Protein AF-B6WPZ2-F1 (afdb_monomer)

Radius of gyration: 33.88 Å; Cα contacts (8 Å, |Δi|>4): 69; chains: 1; bounding box: 90×38×80 Å

Organism: NCBI:txid411464

Structure (mmCIF, N/CA/C/O backbone):
data_AF-B6WPZ2-F1
#
_entry.id   AF-B6WPZ2-F1
#
loop_
_atom_site.group_PDB
_atom_site.id
_atom_site.type_symbol
_atom_site.label_atom_id
_atom_site.label_alt_id
_atom_site.label_comp_id
_atom_site.label_asym_id
_atom_site.label_entity_id
_atom_site.label_seq_id
_atom_site.pdbx_PDB_ins_code
_atom_site.Cartn_x
_atom_site.Cartn_y
_atom_site.Cartn_z
_atom_site.occupancy
_atom_site.B_iso_or_equiv
_atom_site.auth_seq_id
_atom_site.auth_comp_id
_atom_site.auth_asym_id
_atom_site.auth_atom_id
_atom_site.pdbx_PDB_model_num
ATOM 1 N N . MET A 1 1 ? 13.808 -1.702 26.258 1.00 44.03 1 MET A N 1
ATOM 2 C CA . MET A 1 1 ? 13.198 -1.140 25.038 1.00 44.03 1 MET A CA 1
ATOM 3 C C . MET A 1 1 ? 12.313 -2.226 24.476 1.00 44.03 1 MET A C 1
ATOM 5 O O . MET A 1 1 ? 12.849 -3.200 23.962 1.00 44.03 1 MET A O 1
ATOM 9 N N . ASP A 1 2 ? 11.002 -2.125 24.680 1.00 56.31 2 ASP A N 1
ATOM 10 C CA . ASP A 1 2 ? 10.071 -3.103 24.120 1.00 56.31 2 ASP A CA 1
ATOM 11 C C . ASP A 1 2 ? 9.988 -2.900 22.610 1.00 56.31 2 ASP A C 1
ATOM 13 O O . ASP A 1 2 ? 9.772 -1.790 22.122 1.00 56.31 2 ASP A O 1
ATOM 17 N N . VAL A 1 3 ? 10.229 -3.975 21.868 1.00 61.50 3 VAL A N 1
ATOM 18 C CA . VAL A 1 3 ? 10.127 -3.980 20.412 1.00 61.50 3 VAL A CA 1
ATOM 19 C C . VAL A 1 3 ? 8.653 -4.136 20.060 1.00 61.50 3 VAL A C 1
ATOM 21 O O . VAL A 1 3 ? 8.040 -5.153 20.386 1.00 61.50 3 VAL A O 1
ATOM 24 N N . LEU A 1 4 ? 8.080 -3.131 19.396 1.00 63.78 4 LEU A N 1
ATOM 25 C CA . LEU A 1 4 ? 6.725 -3.213 18.862 1.00 63.78 4 LEU A CA 1
ATOM 26 C C . LEU A 1 4 ? 6.681 -4.323 17.801 1.00 63.78 4 LEU A C 1
ATOM 28 O O . LEU A 1 4 ? 7.396 -4.267 16.801 1.00 63.78 4 LEU A O 1
ATOM 32 N N . LYS A 1 5 ? 5.856 -5.351 18.017 1.00 73.69 5 LYS A N 1
ATOM 33 C CA . LYS A 1 5 ? 5.652 -6.417 17.030 1.00 73.69 5 LYS A CA 1
ATOM 34 C C . LYS A 1 5 ? 4.757 -5.907 15.904 1.00 73.69 5 LYS A C 1
ATOM 36 O O . LYS A 1 5 ? 3.529 -5.858 16.014 1.00 73.69 5 LYS A O 1
ATOM 41 N N . GLU A 1 6 ? 5.391 -5.508 14.813 1.00 80.38 6 GLU A N 1
ATOM 42 C CA . GLU A 1 6 ? 4.713 -5.058 13.603 1.00 80.38 6 GLU A CA 1
ATOM 43 C C . GLU A 1 6 ? 4.483 -6.229 12.635 1.00 80.38 6 GLU A C 1
ATOM 45 O O . GLU A 1 6 ? 5.316 -7.125 12.499 1.00 80.38 6 GLU A O 1
ATOM 50 N N . SER A 1 7 ? 3.316 -6.259 11.994 1.00 85.12 7 SER A N 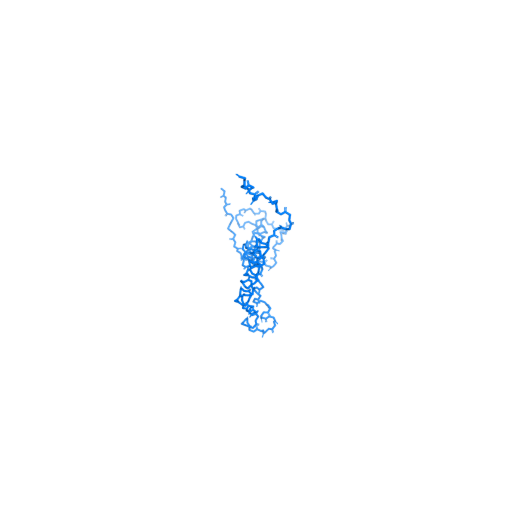1
ATOM 51 C CA . SER A 1 7 ? 2.966 -7.208 10.937 1.00 85.12 7 SER A CA 1
ATOM 52 C C . SER A 1 7 ? 2.391 -6.438 9.746 1.00 85.12 7 SER A C 1
ATOM 54 O O . SER A 1 7 ? 1.567 -5.549 9.958 1.00 85.12 7 SER A O 1
ATOM 56 N N . PRO A 1 8 ? 2.761 -6.763 8.495 1.00 85.12 8 PRO A N 1
ATOM 57 C CA . PRO A 1 8 ? 2.325 -6.021 7.313 1.00 85.12 8 PRO A CA 1
ATOM 58 C C . PRO A 1 8 ? 0.890 -6.409 6.924 1.00 85.12 8 PRO A C 1
ATOM 60 O O . PRO A 1 8 ? 0.663 -7.094 5.930 1.00 85.12 8 PRO A O 1
ATOM 63 N N . ILE A 1 9 ? -0.090 -6.001 7.731 1.00 85.44 9 ILE A N 1
ATOM 64 C CA . ILE A 1 9 ? -1.509 -6.321 7.539 1.00 85.44 9 ILE A CA 1
ATOM 65 C C . ILE A 1 9 ? -2.297 -5.029 7.331 1.00 85.44 9 ILE A C 1
ATOM 67 O O . ILE A 1 9 ? -2.206 -4.085 8.118 1.00 85.44 9 ILE A O 1
ATOM 71 N N . TRP A 1 10 ? -3.134 -5.003 6.294 1.00 88.44 10 TRP A N 1
ATOM 72 C CA . TR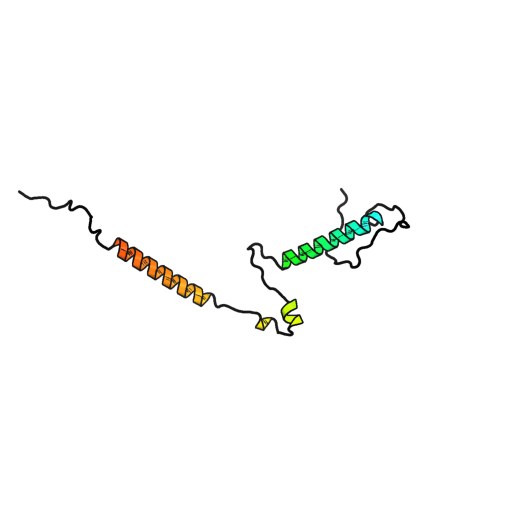P A 1 10 ? -4.059 -3.901 6.058 1.00 88.44 10 TRP A CA 1
ATOM 73 C C . TRP A 1 10 ? -5.355 -4.076 6.862 1.00 88.44 10 TRP A C 1
ATOM 75 O O . TRP A 1 10 ? -6.287 -4.756 6.439 1.00 88.44 10 TRP A O 1
ATOM 85 N N . VAL A 1 11 ? -5.431 -3.451 8.037 1.00 84.88 11 VAL A N 1
ATOM 86 C CA . VAL A 1 11 ? -6.631 -3.484 8.895 1.00 84.88 11 VAL A CA 1
ATOM 87 C C . VAL A 1 11 ? -7.618 -2.403 8.455 1.00 84.88 11 VAL A C 1
ATOM 89 O O . VAL A 1 11 ? -7.212 -1.251 8.321 1.00 84.88 11 VAL A O 1
ATOM 92 N N . THR A 1 12 ? -8.895 -2.732 8.222 1.00 88.88 12 THR A N 1
ATOM 93 C CA . THR A 1 12 ? -9.964 -1.757 7.908 1.00 88.88 12 THR A CA 1
ATOM 94 C C . THR A 1 12 ? -11.268 -2.139 8.616 1.00 88.88 12 THR A C 1
ATOM 96 O O . THR A 1 12 ? -11.690 -3.284 8.463 1.00 88.88 12 THR A O 1
ATOM 99 N N . PRO A 1 13 ? -11.930 -1.209 9.336 1.00 88.06 13 PRO A N 1
ATOM 100 C CA . PRO A 1 13 ? -11.524 0.178 9.616 1.00 88.06 13 PRO A CA 1
ATOM 101 C C . PRO A 1 13 ? -10.371 0.275 10.636 1.00 88.06 13 PRO A C 1
ATOM 103 O O . PRO A 1 13 ? -10.042 -0.701 11.304 1.00 88.06 13 PRO A O 1
ATOM 106 N N . VAL A 1 14 ? -9.740 1.452 10.745 1.00 89.31 14 VAL A N 1
ATOM 107 C CA . VAL A 1 14 ? -8.857 1.750 11.891 1.00 89.31 14 VAL A CA 1
ATOM 108 C C . VAL A 1 14 ? -9.748 2.005 13.094 1.00 89.31 14 VAL A C 1
ATOM 110 O O . VAL A 1 14 ? -10.706 2.769 12.994 1.00 89.31 14 VAL A O 1
ATOM 113 N N . TYR A 1 15 ? -9.429 1.367 14.211 1.00 91.81 15 TYR A N 1
ATOM 114 C CA . TYR A 1 15 ? -10.135 1.555 15.463 1.00 91.81 15 TYR A CA 1
ATOM 115 C C . TYR A 1 15 ? -10.007 3.009 15.923 1.00 91.81 15 TYR A C 1
ATOM 117 O O . TYR A 1 15 ? -8.897 3.537 16.039 1.00 91.81 15 TYR A O 1
ATOM 125 N N . ALA A 1 16 ? -11.145 3.646 16.174 1.00 91.44 16 ALA A N 1
ATOM 126 C CA . ALA A 1 16 ? -11.208 4.958 16.789 1.00 91.44 16 ALA A CA 1
ATOM 127 C C . ALA A 1 16 ? -11.380 4.765 18.294 1.00 91.44 16 ALA A C 1
ATOM 129 O O . ALA A 1 16 ? -12.305 4.082 18.714 1.00 91.44 16 ALA A O 1
ATOM 130 N N . ILE A 1 17 ? -10.488 5.360 19.086 1.00 90.81 17 ILE A N 1
ATOM 131 C CA . ILE A 1 17 ? -10.607 5.327 20.544 1.00 90.81 17 ILE A CA 1
ATOM 132 C C . ILE A 1 17 ? -11.866 6.095 20.943 1.00 90.81 17 ILE A C 1
ATOM 134 O O . ILE A 1 17 ? -12.042 7.262 20.576 1.00 90.81 17 ILE A O 1
ATOM 138 N N . GLU A 1 18 ? -12.732 5.435 21.698 1.00 91.94 18 GLU A N 1
ATOM 139 C CA . GLU A 1 18 ? -13.979 5.993 22.193 1.00 91.94 18 GLU A CA 1
ATOM 140 C C . GLU A 1 18 ? -13.806 6.561 23.605 1.00 91.94 18 GLU A C 1
ATOM 142 O O . GLU A 1 18 ? -12.894 6.211 24.351 1.00 91.94 18 GLU A O 1
ATOM 147 N N . ARG A 1 19 ? -14.713 7.452 24.019 1.00 91.94 19 ARG A N 1
ATOM 148 C CA . ARG A 1 19 ? -14.665 8.042 25.372 1.00 91.94 19 ARG A CA 1
ATOM 149 C C . ARG A 1 19 ? -14.986 7.039 26.479 1.00 91.94 19 ARG A C 1
ATOM 151 O O . ARG A 1 19 ? -14.658 7.289 27.633 1.00 91.94 19 ARG A O 1
ATOM 158 N N . THR A 1 20 ? -15.671 5.957 26.132 1.00 94.38 20 THR A N 1
ATOM 159 C CA . THR A 1 20 ? -16.033 4.859 27.032 1.00 94.38 20 THR A CA 1
ATOM 160 C C . THR A 1 20 ? -14.922 3.827 27.177 1.00 94.38 20 THR A C 1
ATOM 162 O O . THR A 1 20 ? -15.044 2.935 28.016 1.00 94.38 20 THR A O 1
ATOM 165 N N . ASP A 1 21 ? -13.850 3.938 26.389 1.00 90.50 21 ASP A N 1
ATOM 166 C CA . ASP A 1 21 ? -12.764 2.972 26.423 1.00 90.50 21 ASP A CA 1
ATOM 167 C C . ASP A 1 21 ? -11.974 3.067 27.734 1.00 90.50 21 ASP A C 1
ATOM 169 O O . ASP A 1 21 ? -11.632 4.163 28.195 1.00 90.50 21 ASP A O 1
ATOM 173 N N . PRO A 1 22 ? -11.643 1.925 28.356 1.00 89.50 22 PRO A N 1
ATOM 174 C CA . PRO A 1 22 ? -10.847 1.918 29.571 1.00 89.50 22 PRO A CA 1
ATOM 175 C C . PRO A 1 22 ? -9.416 2.369 29.267 1.00 89.50 22 PRO A C 1
ATOM 177 O O . PRO A 1 22 ? -8.802 1.903 28.314 1.00 89.50 22 PRO A O 1
ATOM 180 N N . LEU A 1 23 ? -8.829 3.217 30.113 1.00 86.56 23 LEU A N 1
ATOM 181 C CA . LEU A 1 23 ? -7.432 3.641 29.971 1.00 86.56 23 LEU A CA 1
ATOM 182 C C . LEU A 1 23 ? -6.479 2.474 30.277 1.00 86.56 23 LEU A C 1
ATOM 184 O O . LEU A 1 23 ? -6.001 2.315 31.398 1.00 86.56 23 LEU A O 1
ATOM 188 N N . MET A 1 24 ? -6.204 1.650 29.267 1.00 87.38 24 MET A N 1
ATOM 189 C CA . MET A 1 24 ? -5.319 0.491 29.365 1.00 87.38 24 MET A CA 1
ATOM 190 C C . MET A 1 24 ? -4.088 0.682 28.481 1.00 87.38 24 MET A C 1
ATOM 192 O O . MET A 1 24 ? -4.192 0.786 27.256 1.00 87.38 24 MET A O 1
ATOM 196 N N . GLY A 1 25 ? -2.918 0.715 29.123 1.00 82.12 25 GLY A N 1
ATOM 197 C CA . GLY A 1 25 ? -1.609 0.669 28.468 1.00 82.12 25 GLY A CA 1
ATOM 198 C C . GLY A 1 25 ? -1.118 -0.763 28.206 1.00 82.12 25 GLY A C 1
ATOM 199 O O . GLY A 1 25 ? -1.858 -1.731 28.371 1.00 82.12 25 GLY A O 1
ATOM 200 N N . GLY A 1 26 ? 0.151 -0.898 27.813 1.00 83.38 26 GLY A N 1
ATOM 201 C CA . GLY A 1 26 ? 0.790 -2.186 27.495 1.00 83.38 26 GLY A CA 1
ATOM 202 C C . GLY A 1 26 ? 0.662 -2.601 26.023 1.00 83.38 26 GLY A C 1
ATOM 203 O O . GLY A 1 26 ? -0.059 -1.969 25.254 1.00 83.38 26 GLY A O 1
ATOM 204 N N . GLU A 1 27 ? 1.364 -3.665 25.613 1.00 77.62 27 GLU A N 1
ATOM 205 C CA . GLU A 1 27 ? 1.470 -4.113 24.202 1.00 77.62 27 GLU A CA 1
ATOM 206 C C . GLU A 1 27 ? 0.100 -4.304 23.519 1.00 77.62 27 GLU A C 1
ATOM 208 O O . GLU A 1 27 ? -0.055 -4.026 22.329 1.00 77.62 27 GLU A O 1
ATOM 213 N N . PHE A 1 28 ? -0.913 -4.727 24.281 1.00 79.75 28 PHE A N 1
ATOM 214 C CA . PHE A 1 28 ? -2.280 -4.964 23.803 1.00 79.75 28 PHE A CA 1
ATOM 215 C C . PHE A 1 28 ? -3.327 -4.029 24.424 1.00 79.75 28 PHE A C 1
ATOM 217 O O . PHE A 1 28 ? -4.521 -4.269 2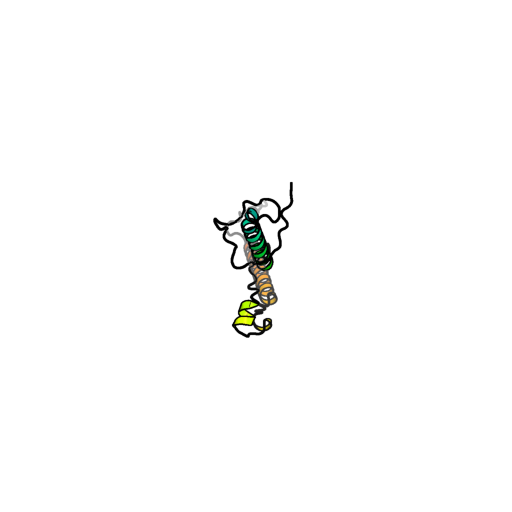4.262 1.00 79.75 28 PHE A O 1
ATOM 224 N N . GLY A 1 29 ? -2.899 -2.963 25.105 1.00 88.00 29 GLY A N 1
ATOM 225 C CA . GLY A 1 29 ? -3.803 -1.959 25.662 1.00 88.00 29 GLY A CA 1
ATOM 226 C C . GLY A 1 29 ? -4.553 -1.185 24.575 1.00 88.00 29 GLY A C 1
ATOM 227 O O . GLY A 1 29 ? -4.006 -0.945 23.495 1.00 88.00 29 GLY A O 1
ATOM 228 N N . ILE A 1 30 ? -5.793 -0.771 24.862 1.00 88.69 30 ILE A N 1
ATOM 229 C CA . ILE A 1 30 ? -6.667 -0.066 23.906 1.00 88.69 30 ILE A CA 1
ATOM 230 C C . ILE A 1 30 ? -5.999 1.206 23.356 1.00 88.69 30 ILE A C 1
ATOM 232 O O . ILE A 1 30 ? -6.082 1.486 22.162 1.00 88.69 30 ILE A O 1
ATOM 236 N N . ASN A 1 31 ? -5.216 1.897 24.195 1.00 88.75 31 ASN A N 1
ATOM 237 C CA . ASN A 1 31 ? -4.492 3.117 23.831 1.00 88.75 31 ASN A CA 1
ATOM 238 C C . ASN A 1 31 ? -3.464 2.881 22.710 1.00 88.75 31 ASN A C 1
ATOM 240 O O . ASN A 1 31 ? -3.161 3.790 21.941 1.00 88.75 31 ASN A O 1
ATOM 244 N N . ASN A 1 32 ? -2.944 1.655 22.595 1.00 88.94 32 ASN A N 1
ATOM 245 C CA . ASN A 1 32 ? -1.921 1.284 21.619 1.00 88.94 32 ASN A CA 1
ATOM 246 C C . ASN A 1 32 ? -2.498 0.610 20.365 1.00 88.94 32 ASN A C 1
ATOM 248 O O . ASN A 1 32 ? -1.768 0.403 19.393 1.00 88.94 32 ASN A O 1
ATOM 252 N N . VAL A 1 33 ? -3.797 0.282 20.345 1.00 89.62 33 VAL A N 1
ATOM 253 C CA . VAL A 1 33 ? -4.442 -0.403 19.211 1.00 89.62 33 VAL A CA 1
ATOM 254 C C . VAL A 1 33 ? -4.338 0.432 17.938 1.00 89.62 33 VAL A C 1
ATOM 256 O O . VAL A 1 33 ? -3.952 -0.098 16.895 1.00 89.62 33 VAL A O 1
ATOM 259 N N . GLN A 1 34 ? -4.617 1.733 18.024 1.00 89.69 34 GLN A N 1
ATOM 260 C CA . GLN A 1 34 ? -4.566 2.629 16.869 1.00 89.69 34 GLN A CA 1
ATOM 261 C C . GLN A 1 34 ? -3.137 2.766 16.323 1.00 89.69 34 GLN A C 1
ATOM 263 O O . GLN A 1 34 ? -2.916 2.596 15.124 1.00 89.69 34 GLN A O 1
ATOM 268 N N . ALA A 1 35 ? -2.157 3.006 17.201 1.00 89.19 35 ALA A N 1
ATOM 269 C CA . ALA A 1 35 ? -0.750 3.115 16.818 1.00 89.19 35 ALA A CA 1
ATOM 270 C C . ALA A 1 35 ? -0.248 1.829 16.141 1.00 89.19 35 ALA A C 1
ATOM 272 O O . ALA A 1 35 ? 0.379 1.886 15.085 1.00 89.19 35 ALA A O 1
ATOM 273 N N . ARG A 1 36 ? -0.604 0.659 16.687 1.00 89.06 36 ARG A N 1
ATOM 274 C CA . ARG A 1 36 ? -0.259 -0.643 16.104 1.00 89.06 36 ARG A CA 1
ATOM 275 C C . ARG A 1 36 ? -0.885 -0.850 14.724 1.00 89.06 36 ARG A C 1
ATOM 277 O O . ARG A 1 36 ? -0.194 -1.275 13.805 1.00 89.06 36 ARG A O 1
ATOM 284 N N . GLN A 1 37 ? -2.166 -0.524 14.552 1.00 91.25 37 GLN A N 1
ATOM 285 C CA . GLN A 1 37 ? -2.841 -0.634 13.253 1.00 91.25 37 GLN A CA 1
ATOM 286 C C . GLN A 1 37 ? -2.226 0.301 12.198 1.00 91.25 37 GLN A C 1
ATOM 288 O O . GLN A 1 37 ? -2.112 -0.079 11.032 1.00 91.25 37 GLN A O 1
ATOM 293 N N . LEU A 1 38 ? -1.793 1.503 12.594 1.00 91.62 38 LEU A N 1
ATOM 294 C CA . LEU A 1 38 ? -1.083 2.433 11.710 1.00 91.62 38 LEU A CA 1
ATOM 295 C C . LEU A 1 38 ? 0.316 1.929 11.342 1.00 91.62 38 LEU A C 1
ATOM 297 O O . LEU A 1 38 ? 0.698 2.007 10.173 1.00 91.62 38 LEU A O 1
ATOM 301 N N . ALA A 1 39 ? 1.055 1.374 12.303 1.00 90.88 39 ALA A N 1
ATOM 302 C CA . ALA A 1 39 ? 2.357 0.763 12.052 1.00 90.88 39 ALA A CA 1
ATOM 303 C C . ALA A 1 39 ? 2.236 -0.405 11.059 1.00 90.88 39 ALA A C 1
ATOM 305 O O . ALA A 1 39 ? 2.942 -0.442 10.054 1.00 90.88 39 ALA A O 1
ATOM 306 N N . TRP A 1 40 ? 1.252 -1.289 11.252 1.00 92.12 40 TRP A N 1
ATOM 307 C CA . TRP A 1 40 ? 0.970 -2.409 10.348 1.00 92.12 40 TRP A CA 1
ATOM 308 C C . TRP A 1 40 ? 0.624 -1.959 8.926 1.00 92.12 40 TRP A C 1
ATOM 310 O O . TRP A 1 40 ? 1.157 -2.500 7.956 1.00 92.12 40 TRP A O 1
ATOM 320 N N . ARG A 1 41 ? -0.203 -0.916 8.785 1.00 92.44 41 ARG A N 1
ATOM 321 C CA . ARG A 1 41 ? -0.501 -0.309 7.479 1.00 92.44 41 ARG A CA 1
ATOM 322 C C . ARG A 1 41 ? 0.736 0.307 6.837 1.00 92.44 41 ARG A C 1
ATOM 324 O O . ARG A 1 41 ? 0.950 0.129 5.644 1.00 92.44 41 ARG A O 1
ATOM 331 N N . THR A 1 42 ? 1.559 1.004 7.613 1.00 92.00 42 THR A N 1
ATOM 332 C CA . THR A 1 42 ? 2.804 1.608 7.119 1.00 92.00 42 THR A CA 1
ATOM 333 C C . THR A 1 42 ? 3.770 0.531 6.634 1.00 92.00 42 THR A C 1
ATOM 335 O O . THR A 1 42 ? 4.335 0.654 5.550 1.00 92.00 42 THR A O 1
ATOM 338 N N . GLN A 1 43 ? 3.910 -0.566 7.381 1.00 89.44 43 GLN A N 1
ATOM 339 C CA . GLN A 1 43 ? 4.734 -1.703 6.987 1.00 89.44 43 GLN A CA 1
ATOM 340 C C . GLN A 1 43 ? 4.181 -2.403 5.739 1.00 89.44 43 GLN A C 1
ATOM 342 O O . GLN A 1 43 ? 4.955 -2.754 4.852 1.00 89.44 43 GLN A O 1
ATOM 347 N N . TYR A 1 44 ? 2.857 -2.551 5.632 1.00 87.69 44 TYR A N 1
ATOM 348 C CA . TYR A 1 44 ? 2.191 -3.074 4.438 1.00 87.69 44 TYR A CA 1
ATOM 349 C C . TYR A 1 44 ? 2.463 -2.201 3.205 1.00 87.69 44 TYR A C 1
ATOM 351 O O . TYR A 1 44 ? 2.889 -2.710 2.174 1.00 87.69 44 TYR A O 1
ATOM 359 N N . LEU A 1 45 ? 2.299 -0.879 3.317 1.00 88.56 45 LEU A N 1
ATOM 360 C CA . LEU A 1 45 ? 2.590 0.056 2.225 1.00 88.56 45 LEU A CA 1
ATOM 361 C C . LEU A 1 45 ? 4.068 0.045 1.850 1.00 88.56 45 LEU A C 1
ATOM 363 O O . LEU A 1 45 ? 4.405 0.047 0.673 1.00 88.56 45 LEU A O 1
ATOM 367 N N . ARG A 1 46 ? 4.962 -0.016 2.838 1.00 86.19 46 ARG A N 1
ATOM 368 C CA . ARG A 1 46 ? 6.398 -0.142 2.590 1.00 86.19 46 ARG A CA 1
ATOM 369 C C . ARG A 1 46 ? 6.733 -1.448 1.872 1.00 86.19 46 ARG A C 1
ATOM 371 O O . ARG A 1 46 ? 7.588 -1.433 0.994 1.00 86.19 46 ARG A O 1
ATOM 378 N N . ALA A 1 47 ? 6.080 -2.553 2.229 1.00 83.00 47 ALA A N 1
ATOM 379 C CA . ALA A 1 47 ? 6.252 -3.830 1.546 1.00 83.00 47 ALA A CA 1
ATOM 380 C C . ALA A 1 47 ? 5.770 -3.750 0.091 1.00 83.00 47 ALA A C 1
ATOM 382 O O . ALA A 1 47 ? 6.497 -4.187 -0.793 1.00 83.00 47 ALA A O 1
ATOM 383 N N . LEU A 1 48 ? 4.615 -3.124 -0.165 1.00 79.56 48 LEU A N 1
ATOM 384 C CA . LEU A 1 48 ? 4.132 -2.868 -1.526 1.00 79.56 48 LEU A CA 1
ATOM 385 C C . LEU A 1 48 ? 5.113 -2.005 -2.332 1.00 79.56 48 LEU A C 1
ATOM 387 O O . LEU A 1 48 ? 5.524 -2.395 -3.417 1.00 79.56 48 LEU A O 1
ATOM 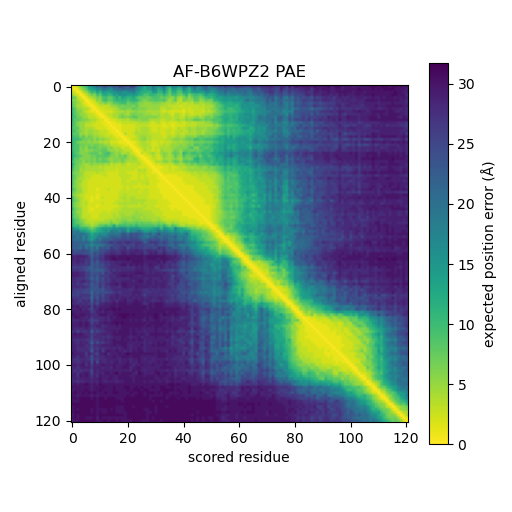391 N N . LEU A 1 49 ? 5.574 -0.884 -1.773 1.00 76.44 49 LEU A N 1
ATOM 392 C CA . LEU A 1 49 ? 6.553 -0.011 -2.432 1.00 76.44 49 LEU A CA 1
ATOM 393 C C . LEU A 1 49 ? 7.879 -0.732 -2.710 1.00 76.44 49 LEU A C 1
ATOM 395 O O . LEU A 1 49 ? 8.491 -0.515 -3.749 1.00 76.44 49 LEU A O 1
ATOM 399 N N . ALA A 1 50 ? 8.331 -1.595 -1.800 1.00 73.69 50 ALA A N 1
ATOM 400 C CA . ALA A 1 50 ? 9.539 -2.392 -2.003 1.00 73.69 50 ALA A CA 1
ATOM 401 C C . ALA A 1 50 ? 9.368 -3.473 -3.086 1.00 73.69 50 ALA A C 1
ATOM 403 O O . ALA A 1 50 ? 10.359 -3.881 -3.684 1.00 73.69 50 ALA A O 1
ATOM 404 N N . MET A 1 51 ? 8.141 -3.940 -3.335 1.00 66.44 51 MET A N 1
ATOM 405 C CA . MET A 1 51 ? 7.833 -4.832 -4.457 1.00 66.44 51 MET A CA 1
ATOM 406 C C . MET A 1 51 ? 7.788 -4.071 -5.792 1.00 66.44 51 MET A C 1
ATOM 408 O O . MET A 1 51 ? 8.246 -4.603 -6.800 1.00 66.44 51 MET A O 1
ATOM 412 N N . ASP A 1 52 ? 7.281 -2.834 -5.794 1.00 56.59 52 ASP A N 1
ATOM 413 C CA . AS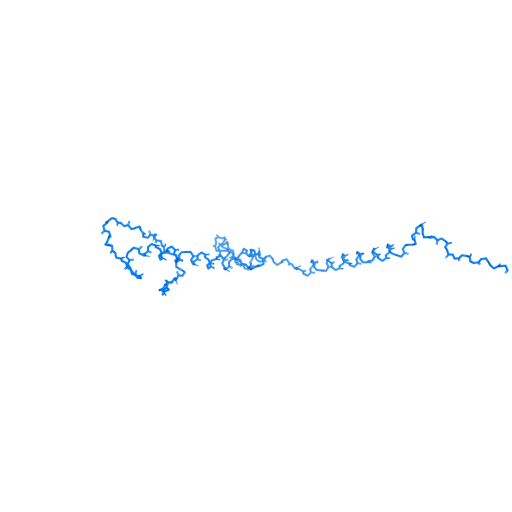P A 1 52 ? 7.076 -2.028 -7.008 1.00 56.59 52 ASP A CA 1
ATOM 414 C C . ASP A 1 52 ? 8.304 -1.196 -7.434 1.00 56.59 52 ASP A C 1
ATOM 416 O O . ASP A 1 52 ? 8.387 -0.747 -8.583 1.00 56.59 52 ASP A O 1
ATOM 420 N N . HIS A 1 53 ? 9.269 -0.968 -6.536 1.00 50.88 53 HIS A N 1
ATOM 421 C CA . HIS A 1 53 ? 10.442 -0.134 -6.805 1.00 50.88 53 HIS A CA 1
ATOM 422 C C . HIS A 1 53 ? 11.745 -0.933 -6.754 1.00 50.88 53 HIS A C 1
ATOM 424 O O . HIS A 1 53 ? 12.252 -1.287 -5.689 1.00 50.88 53 HIS A O 1
ATOM 430 N N . GLN A 1 54 ? 12.348 -1.136 -7.927 1.00 54.41 54 GLN A N 1
ATOM 431 C CA . GLN A 1 54 ? 13.741 -1.560 -8.032 1.00 54.41 54 GLN A CA 1
ATOM 432 C C . GLN A 1 54 ? 14.648 -0.379 -7.606 1.00 54.41 54 GLN A C 1
ATOM 434 O O . GLN A 1 54 ? 14.358 0.764 -7.971 1.00 54.41 54 GLN A O 1
ATOM 439 N N . PRO A 1 55 ? 15.776 -0.601 -6.901 1.00 54.31 55 PRO A N 1
ATOM 440 C CA . PRO A 1 55 ? 16.684 0.467 -6.444 1.00 54.31 55 PRO A CA 1
ATOM 441 C C . PRO A 1 55 ? 17.309 1.332 -7.558 1.00 54.31 55 PRO A C 1
ATOM 443 O O . PRO A 1 55 ? 17.940 2.340 -7.262 1.00 54.31 55 PRO A O 1
ATOM 446 N N . ASP A 1 56 ? 17.126 0.953 -8.822 1.00 54.25 56 ASP A N 1
ATOM 447 C CA . ASP A 1 56 ? 17.574 1.676 -10.020 1.00 54.25 56 ASP A CA 1
ATOM 448 C C . ASP A 1 56 ? 16.536 2.709 -10.525 1.00 54.25 56 ASP A C 1
ATOM 450 O O . ASP A 1 56 ? 16.678 3.284 -11.599 1.00 54.25 56 ASP A O 1
ATOM 454 N N . GLY A 1 57 ? 15.433 2.919 -9.792 1.00 46.78 57 GLY A N 1
ATOM 455 C CA . GLY A 1 57 ? 14.373 3.863 -10.180 1.00 46.78 57 GLY A CA 1
ATOM 456 C C . GLY A 1 57 ? 13.517 3.401 -11.365 1.00 46.78 57 GLY A C 1
ATOM 457 O O . GLY A 1 57 ? 12.682 4.156 -11.865 1.00 46.78 57 GLY A O 1
ATOM 458 N N . SER A 1 58 ? 13.689 2.156 -11.816 1.00 47.34 58 SER A N 1
ATOM 459 C CA . SER A 1 58 ? 12.795 1.533 -12.785 1.00 47.34 58 SER A CA 1
ATOM 460 C C . SER A 1 58 ? 11.503 1.101 -12.092 1.00 47.34 58 SER A C 1
ATOM 462 O O . SER A 1 58 ? 11.482 0.202 -11.253 1.00 47.34 58 SER A O 1
ATOM 464 N N . HIS A 1 59 ? 10.403 1.750 -12.466 1.00 47.91 59 HIS A N 1
ATOM 465 C CA . HIS A 1 59 ? 9.066 1.238 -12.206 1.00 47.91 59 HIS A CA 1
ATOM 466 C C . HIS A 1 59 ? 8.812 0.111 -13.202 1.00 47.91 59 HIS A C 1
ATOM 468 O O . HIS A 1 59 ? 8.617 0.354 -14.395 1.00 47.91 59 HIS A O 1
ATOM 474 N N . LEU A 1 60 ? 8.814 -1.132 -12.733 1.00 45.34 60 LEU A N 1
ATOM 475 C CA . LEU A 1 60 ? 8.098 -2.156 -13.471 1.00 45.34 60 LEU A CA 1
ATOM 476 C C . LEU A 1 60 ? 6.623 -1.827 -13.261 1.00 45.34 60 LEU A C 1
ATOM 478 O O . LEU A 1 60 ? 6.153 -1.806 -12.128 1.00 45.34 60 LEU A O 1
ATOM 482 N N . LEU A 1 61 ? 5.876 -1.569 -14.334 1.00 48.81 61 LEU A N 1
ATOM 483 C CA . LEU A 1 61 ? 4.424 -1.733 -14.297 1.00 48.81 61 LEU A CA 1
ATOM 484 C C . LEU A 1 61 ? 4.156 -3.239 -14.128 1.00 48.81 61 LEU A C 1
ATOM 486 O O . LEU A 1 61 ? 3.739 -3.928 -15.056 1.00 48.81 61 LEU A O 1
ATOM 490 N N . CYS A 1 62 ? 4.494 -3.776 -12.954 1.00 47.28 62 CYS A N 1
ATOM 491 C CA . CYS A 1 62 ? 4.201 -5.128 -12.507 1.00 47.28 62 CYS A CA 1
ATOM 492 C C . CYS A 1 62 ? 2.731 -5.172 -12.123 1.00 47.28 62 CYS A C 1
ATOM 494 O O . CYS A 1 62 ? 2.356 -5.411 -10.980 1.00 47.28 62 CYS A O 1
ATOM 496 N N . GLU A 1 63 ? 1.866 -4.880 -13.081 1.00 48.00 63 GLU A N 1
ATOM 497 C CA . GLU A 1 63 ? 0.465 -4.747 -12.778 1.00 48.00 63 GLU A CA 1
ATOM 498 C C . GLU A 1 63 ? -0.240 -6.077 -13.042 1.00 48.00 63 GLU A C 1
ATOM 500 O O . GLU A 1 63 ? -0.947 -6.274 -14.031 1.00 48.00 63 GLU A O 1
ATOM 505 N N . HIS A 1 64 ? -0.100 -6.977 -12.064 1.00 47.91 64 HIS A N 1
ATOM 506 C CA . HIS A 1 64 ? -1.050 -8.069 -11.838 1.00 47.91 64 HIS A CA 1
ATOM 507 C C . HIS A 1 64 ? -2.499 -7.518 -11.754 1.00 47.91 64 HIS A C 1
ATOM 509 O O . HIS A 1 64 ? -3.456 -8.241 -12.021 1.00 47.91 64 HIS A O 1
ATOM 515 N N . HIS A 1 65 ? -2.694 -6.217 -11.470 1.00 50.97 65 HIS A N 1
ATOM 516 C CA . HIS A 1 65 ? -3.994 -5.542 -11.563 1.00 50.97 65 HIS A CA 1
ATOM 517 C C . HIS A 1 65 ? -4.428 -5.137 -12.986 1.00 50.97 65 HIS A C 1
ATOM 519 O O . HIS A 1 65 ? -5.594 -5.364 -13.280 1.00 50.97 65 HIS A O 1
ATOM 525 N N . VAL A 1 66 ? -3.578 -4.660 -13.910 1.00 57.78 66 VAL A N 1
ATOM 526 C CA . VAL A 1 66 ? -4.013 -4.382 -15.303 1.00 57.78 66 VAL A CA 1
ATOM 527 C C . VAL A 1 66 ? -4.304 -5.675 -16.044 1.00 57.78 66 VAL A C 1
ATOM 529 O O . VAL A 1 66 ? -5.318 -5.755 -16.732 1.00 57.78 66 VAL A O 1
ATOM 532 N N . ALA A 1 67 ? -3.493 -6.719 -15.856 1.00 54.53 67 ALA A N 1
ATOM 533 C CA . ALA A 1 67 ? -3.773 -8.034 -16.434 1.00 54.53 67 ALA A CA 1
ATOM 534 C C . ALA A 1 67 ? -5.127 -8.590 -15.951 1.00 54.53 67 ALA A C 1
ATOM 536 O O . ALA A 1 67 ? -5.943 -9.056 -16.750 1.00 54.53 67 ALA A O 1
ATOM 537 N N . ARG A 1 68 ? -5.400 -8.473 -14.644 1.00 52.03 68 ARG A N 1
ATOM 538 C CA . ARG A 1 68 ? -6.629 -8.965 -14.008 1.00 52.03 68 ARG A CA 1
ATOM 539 C C . ARG A 1 68 ? -7.862 -8.102 -14.299 1.00 52.03 68 ARG A C 1
ATOM 541 O O . ARG A 1 68 ? -8.930 -8.665 -14.512 1.00 52.03 68 ARG A O 1
ATOM 548 N N . LEU A 1 69 ? -7.733 -6.773 -14.333 1.00 55.50 69 LEU A N 1
ATOM 549 C CA . LEU A 1 69 ? -8.826 -5.836 -14.635 1.00 55.50 69 LEU A CA 1
ATOM 550 C C . LEU A 1 69 ? -9.176 -5.821 -16.127 1.00 55.50 69 LEU A C 1
ATOM 552 O O . LEU A 1 69 ? -10.348 -5.707 -16.471 1.00 55.50 69 LEU A O 1
ATOM 556 N N . ALA A 1 70 ? -8.188 -5.976 -17.012 1.00 60.44 70 ALA A N 1
ATOM 557 C CA . ALA A 1 70 ? -8.410 -6.038 -18.457 1.00 60.44 70 ALA A CA 1
ATOM 558 C C . ALA A 1 70 ? -8.700 -7.461 -18.974 1.00 60.44 70 ALA A C 1
ATOM 560 O O . ALA A 1 70 ? -8.984 -7.626 -20.158 1.00 60.44 70 ALA A O 1
ATOM 561 N N . ALA A 1 71 ? -8.614 -8.489 -18.116 1.00 62.12 71 ALA A N 1
ATOM 562 C CA . ALA A 1 71 ? -8.694 -9.908 -18.488 1.00 62.12 71 ALA A CA 1
ATOM 563 C C . ALA A 1 71 ? -7.710 -10.304 -19.612 1.00 62.12 71 ALA A C 1
ATOM 565 O O . ALA A 1 71 ? -8.004 -11.127 -20.483 1.00 62.12 71 ALA A O 1
ATOM 566 N N . ILE A 1 72 ? -6.517 -9.711 -19.599 1.00 57.44 72 ILE A N 1
ATOM 567 C CA . ILE A 1 72 ? -5.452 -9.974 -20.567 1.00 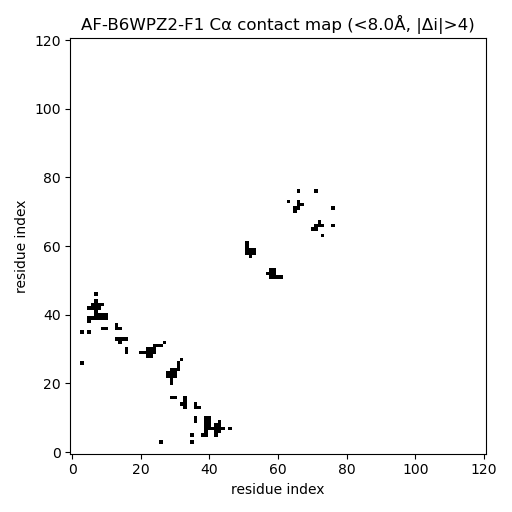57.44 72 ILE A CA 1
ATOM 568 C C . ILE A 1 72 ? -4.390 -10.825 -19.870 1.00 57.44 72 ILE A C 1
ATOM 570 O O . ILE A 1 72 ? -3.913 -10.476 -18.796 1.00 57.44 72 ILE A O 1
ATOM 574 N N . ALA A 1 73 ? -3.992 -11.939 -20.489 1.00 58.34 73 ALA A N 1
ATOM 575 C CA . ALA A 1 73 ? -2.894 -12.759 -19.979 1.00 58.34 73 ALA A CA 1
ATOM 576 C C . ALA A 1 73 ? -1.603 -11.926 -19.867 1.00 58.34 73 ALA A C 1
ATOM 578 O O . ALA A 1 73 ? -1.221 -11.263 -20.830 1.00 58.34 73 ALA A O 1
ATOM 579 N N . GLU A 1 74 ? -0.905 -12.001 -18.729 1.00 55.31 74 GLU A N 1
ATOM 580 C CA . GLU A 1 74 ? 0.312 -11.216 -18.436 1.00 55.31 74 GLU A CA 1
ATOM 581 C C . GLU A 1 74 ? 1.400 -11.351 -19.510 1.00 55.31 74 GLU A C 1
ATOM 583 O O . GLU A 1 74 ? 2.128 -10.405 -19.809 1.00 55.31 74 GLU A O 1
ATOM 588 N N . SER A 1 75 ? 1.461 -12.508 -20.172 1.00 58.66 75 SER A N 1
ATOM 589 C CA . SER A 1 75 ? 2.357 -12.763 -21.301 1.00 58.66 75 SER A CA 1
ATOM 590 C C . SER A 1 75 ? 2.166 -11.791 -22.471 1.00 58.66 75 SER A C 1
ATOM 592 O O . SER A 1 75 ? 3.118 -11.543 -23.208 1.00 58.66 75 SER A O 1
ATOM 594 N N . LYS A 1 76 ? 0.971 -11.209 -22.628 1.00 55.75 76 LYS A N 1
ATOM 595 C CA . LYS A 1 76 ? 0.637 -10.234 -23.678 1.00 55.75 76 LYS A CA 1
ATOM 596 C C . LYS A 1 76 ? 1.008 -8.794 -23.319 1.00 55.75 76 LYS A C 1
ATOM 598 O O . LYS A 1 76 ? 1.100 -7.966 -24.217 1.00 55.75 76 LYS A O 1
ATOM 603 N N . LEU A 1 77 ? 1.237 -8.493 -22.040 1.00 54.53 77 LEU A N 1
ATOM 604 C CA . LEU A 1 77 ? 1.700 -7.174 -21.580 1.00 54.53 77 LEU A CA 1
ATOM 605 C C . LEU A 1 77 ? 3.225 -7.032 -21.675 1.00 54.53 77 LEU A C 1
ATOM 607 O O . LEU A 1 77 ? 3.786 -5.955 -21.481 1.00 54.53 77 LEU A O 1
ATOM 611 N N . ARG A 1 78 ? 3.914 -8.125 -22.006 1.00 55.88 78 ARG A N 1
ATOM 612 C CA . ARG A 1 78 ? 5.363 -8.169 -22.135 1.00 55.88 78 ARG A CA 1
ATOM 613 C C . ARG A 1 78 ? 5.788 -7.609 -23.494 1.00 55.88 78 ARG A C 1
ATOM 615 O O . ARG A 1 78 ? 6.017 -8.353 -24.445 1.00 55.88 78 ARG A O 1
ATOM 622 N N . LEU A 1 79 ? 5.942 -6.289 -23.583 1.00 51.91 79 LEU A N 1
ATOM 623 C CA . LEU A 1 79 ? 6.661 -5.657 -24.692 1.00 51.91 79 LEU A CA 1
ATOM 624 C C . LEU A 1 79 ? 8.155 -5.979 -24.558 1.00 51.91 79 LEU A C 1
ATOM 626 O O . LEU A 1 79 ? 8.933 -5.235 -23.965 1.00 51.91 79 LEU A O 1
ATOM 630 N N . SER A 1 80 ? 8.571 -7.124 -25.100 1.00 52.66 80 SER A N 1
ATOM 631 C CA . SER A 1 80 ? 9.988 -7.387 -25.333 1.00 52.66 80 SER A CA 1
ATOM 632 C C . SER A 1 80 ? 10.441 -6.487 -26.476 1.00 52.66 80 SER A C 1
ATOM 634 O O . SER A 1 80 ? 10.281 -6.829 -27.644 1.00 52.66 80 SER A O 1
ATOM 636 N N . VAL A 1 81 ? 10.980 -5.312 -26.152 1.00 55.44 81 VAL A N 1
ATOM 637 C CA . VAL A 1 81 ? 11.793 -4.567 -27.113 1.00 55.44 81 VAL A CA 1
ATOM 638 C C . VAL A 1 81 ? 13.105 -5.341 -27.240 1.00 55.44 81 VAL A C 1
ATOM 640 O O . VAL A 1 81 ? 13.840 -5.434 -26.251 1.00 55.44 81 VAL A O 1
ATOM 643 N N . PRO A 1 82 ? 13.433 -5.930 -28.405 1.00 56.56 82 PRO A N 1
ATOM 644 C CA . PRO A 1 82 ? 14.676 -6.666 -28.561 1.00 56.56 82 PRO A CA 1
ATOM 645 C C . PRO A 1 82 ? 15.837 -5.673 -28.473 1.00 56.56 82 PRO A C 1
ATOM 647 O O . PRO A 1 82 ? 16.170 -4.975 -29.433 1.00 56.56 82 PRO A O 1
ATOM 650 N N . THR A 1 83 ? 16.470 -5.593 -27.302 1.00 58.44 83 THR A N 1
ATOM 651 C CA . THR A 1 83 ? 17.614 -4.699 -27.067 1.00 58.44 83 THR A CA 1
ATOM 652 C C . THR A 1 83 ? 18.831 -5.083 -27.907 1.00 58.44 83 THR A C 1
ATOM 654 O O . THR A 1 83 ? 19.774 -4.302 -27.994 1.00 58.44 83 THR A O 1
ATOM 657 N N . SER A 1 84 ? 18.807 -6.245 -28.570 1.00 64.56 84 SER A N 1
ATOM 658 C CA . SER A 1 84 ? 19.784 -6.658 -29.578 1.00 64.56 84 SER A CA 1
ATOM 659 C C . SER A 1 84 ? 19.813 -5.702 -30.770 1.00 64.56 84 SER A C 1
ATOM 661 O O . SER A 1 84 ? 20.894 -5.292 -31.181 1.00 64.56 84 SER A O 1
ATOM 663 N N . ARG A 1 85 ? 18.650 -5.268 -31.280 1.00 71.50 85 ARG A N 1
ATOM 664 C CA . ARG A 1 85 ? 18.585 -4.338 -32.418 1.00 71.50 85 ARG A CA 1
ATOM 665 C C . ARG A 1 85 ? 19.123 -2.961 -32.040 1.00 71.50 85 ARG A C 1
ATOM 667 O O . ARG A 1 85 ? 19.916 -2.397 -32.780 1.00 71.50 85 ARG A O 1
ATOM 674 N N . ILE A 1 86 ? 18.765 -2.473 -30.851 1.00 74.69 86 ILE A N 1
ATOM 675 C CA . ILE A 1 86 ? 19.283 -1.206 -30.311 1.00 74.69 86 ILE A CA 1
ATOM 676 C C . ILE A 1 86 ? 20.808 -1.278 -30.145 1.00 74.69 86 ILE A C 1
ATOM 678 O O . ILE A 1 86 ? 21.512 -0.341 -30.507 1.00 74.69 86 ILE A O 1
ATOM 682 N N . ARG A 1 87 ? 21.338 -2.405 -29.657 1.00 77.31 87 ARG A N 1
ATOM 683 C CA . ARG A 1 87 ? 22.784 -2.591 -29.452 1.00 77.31 87 ARG A CA 1
ATOM 684 C C . ARG A 1 87 ? 23.567 -2.599 -30.753 1.00 77.31 87 ARG A C 1
ATOM 686 O O . ARG A 1 87 ? 24.566 -1.900 -30.857 1.00 77.31 87 ARG A O 1
ATOM 693 N N . VAL A 1 88 ? 23.066 -3.329 -31.749 1.00 83.00 88 VAL A N 1
ATOM 694 C CA . VAL A 1 88 ? 23.667 -3.379 -33.087 1.00 83.00 88 VAL A CA 1
ATOM 695 C C . VAL A 1 88 ? 23.721 -1.984 -33.710 1.00 83.00 88 VAL A C 1
ATOM 697 O O . VAL A 1 88 ? 24.749 -1.609 -34.268 1.00 83.00 88 VAL A O 1
ATOM 700 N N . GLU A 1 89 ? 22.659 -1.186 -33.583 1.00 86.38 89 GLU A N 1
ATOM 701 C CA . GLU A 1 89 ? 22.657 0.184 -34.110 1.00 86.38 89 GLU A CA 1
ATOM 702 C C . GLU A 1 89 ? 23.594 1.121 -33.328 1.00 86.38 89 GLU A C 1
ATOM 704 O O . GLU A 1 89 ? 24.308 1.917 -33.938 1.00 86.38 89 GLU A O 1
ATOM 709 N N . ILE A 1 90 ? 23.696 0.982 -32.002 1.00 89.31 90 ILE A N 1
ATOM 710 C CA . ILE A 1 90 ? 24.678 1.730 -31.195 1.00 89.31 90 ILE A CA 1
ATOM 711 C C . ILE A 1 90 ? 26.115 1.392 -31.616 1.00 89.31 90 ILE A C 1
ATOM 713 O O . ILE A 1 90 ? 26.949 2.292 -31.743 1.00 89.31 90 ILE A O 1
ATOM 717 N N . ASP A 1 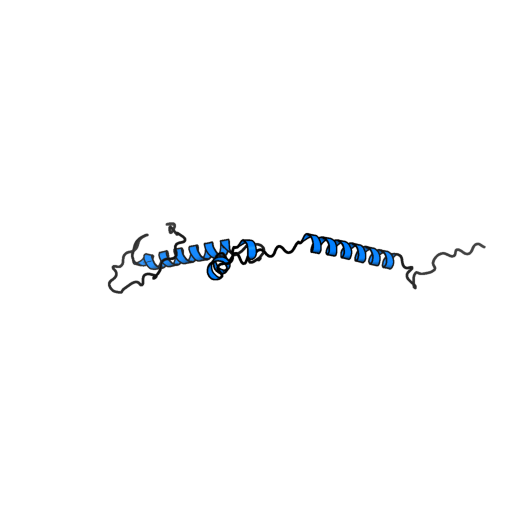91 ? 26.424 0.119 -31.862 1.00 92.56 91 ASP A N 1
ATOM 718 C CA . ASP A 1 91 ? 27.770 -0.304 -32.259 1.00 92.56 91 ASP A CA 1
ATOM 719 C C . ASP A 1 91 ? 28.131 0.155 -33.679 1.00 92.56 91 ASP A C 1
ATOM 721 O O . ASP A 1 91 ? 29.277 0.557 -33.929 1.00 92.56 91 ASP A O 1
ATOM 725 N N . LYS A 1 92 ? 27.151 0.192 -34.593 1.00 91.44 92 LYS A N 1
ATOM 726 C CA . LYS A 1 92 ? 27.305 0.814 -35.918 1.00 91.44 92 LYS A CA 1
ATOM 727 C C . LYS A 1 92 ? 27.598 2.308 -35.802 1.00 91.44 92 LYS A C 1
ATOM 729 O O . LYS A 1 92 ? 28.575 2.778 -36.386 1.00 91.44 92 LYS A O 1
ATOM 734 N N . LEU A 1 93 ? 26.814 3.041 -35.008 1.00 91.50 93 LEU A N 1
ATOM 735 C CA . LEU A 1 93 ? 27.008 4.479 -34.793 1.00 91.50 93 LEU A CA 1
ATOM 736 C C . LEU A 1 93 ? 28.381 4.781 -34.184 1.00 91.50 93 LEU A C 1
ATOM 738 O O . LEU A 1 93 ? 29.103 5.637 -34.688 1.00 91.50 93 LEU A O 1
ATOM 742 N N . ARG A 1 94 ? 28.804 4.023 -33.166 1.00 90.56 94 ARG A N 1
ATOM 743 C CA . ARG A 1 94 ? 30.141 4.160 -32.560 1.00 90.56 94 ARG A CA 1
ATOM 744 C C . ARG A 1 94 ? 31.265 3.922 -33.560 1.00 90.56 94 ARG A C 1
ATOM 746 O O . ARG A 1 94 ? 32.292 4.595 -33.512 1.00 90.56 94 ARG A O 1
ATOM 753 N N . SER A 1 95 ? 31.095 2.949 -34.449 1.00 85.81 95 SER A N 1
ATOM 754 C CA . SER A 1 95 ? 32.087 2.642 -35.481 1.00 85.81 95 SER A CA 1
ATOM 755 C C . SER A 1 95 ? 32.158 3.749 -36.534 1.00 85.81 95 SER A C 1
ATOM 757 O O . SER A 1 95 ? 33.262 4.143 -36.902 1.00 85.81 95 SER A O 1
ATOM 759 N N . SER A 1 96 ? 31.012 4.321 -36.917 1.00 90.19 96 SER A N 1
ATOM 760 C CA . SER A 1 96 ? 30.934 5.490 -37.799 1.00 90.19 96 SER A CA 1
ATOM 761 C C . SER A 1 96 ? 31.598 6.728 -37.181 1.00 90.19 96 SER A C 1
ATOM 763 O O . SER A 1 96 ? 32.476 7.325 -37.797 1.00 90.19 96 SER A O 1
ATOM 765 N N . CYS A 1 97 ? 31.300 7.059 -35.918 1.00 84.00 97 CYS A N 1
ATOM 766 C CA . CYS A 1 97 ? 31.952 8.177 -35.224 1.00 84.00 97 CYS A CA 1
ATOM 767 C C . CYS A 1 97 ? 33.473 7.996 -35.112 1.00 84.00 97 CYS A C 1
ATOM 769 O O . CYS A 1 97 ? 34.220 8.958 -35.264 1.00 84.00 97 CYS A O 1
ATOM 771 N N . ARG A 1 98 ? 33.957 6.768 -34.877 1.00 82.50 98 ARG A N 1
ATOM 772 C CA . ARG A 1 98 ? 35.401 6.478 -34.858 1.00 82.50 98 ARG A CA 1
ATOM 773 C C . ARG A 1 98 ? 36.052 6.597 -36.233 1.00 82.50 98 ARG A C 1
ATOM 775 O O . ARG A 1 98 ? 37.211 6.994 -36.301 1.00 82.50 98 ARG A O 1
ATOM 782 N N . ALA A 1 99 ? 35.348 6.223 -37.300 1.00 78.19 99 ALA A N 1
ATOM 783 C CA . ALA A 1 99 ? 35.824 6.416 -38.667 1.00 78.19 99 ALA A CA 1
ATOM 784 C C . ALA A 1 99 ? 35.939 7.912 -38.981 1.00 78.19 99 ALA A C 1
ATOM 786 O O . ALA A 1 99 ? 37.035 8.372 -39.270 1.00 78.19 99 ALA A O 1
ATOM 787 N N . LEU A 1 100 ? 34.871 8.679 -38.743 1.00 77.38 100 LEU A N 1
ATOM 788 C CA . LEU A 1 100 ? 34.860 10.133 -38.929 1.00 77.38 100 LEU A CA 1
ATOM 789 C C . LEU A 1 100 ? 35.937 10.849 -38.103 1.00 77.38 100 LEU A C 1
ATOM 791 O O . LEU A 1 100 ? 36.578 11.766 -38.601 1.00 77.38 100 LEU A O 1
ATOM 795 N N . ASN A 1 101 ? 36.178 10.423 -36.859 1.00 75.50 101 ASN A N 1
ATOM 796 C CA . ASN A 1 101 ? 37.245 10.996 -36.039 1.00 75.50 101 ASN A CA 1
ATOM 797 C C . ASN A 1 101 ? 38.640 10.679 -36.597 1.00 75.50 101 ASN A C 1
ATOM 799 O O . ASN A 1 101 ? 39.513 11.537 -36.565 1.00 75.50 101 ASN A O 1
ATOM 803 N N . ARG A 1 102 ? 38.858 9.465 -37.126 1.00 64.88 102 ARG A N 1
ATOM 804 C CA . ARG A 1 102 ? 40.123 9.121 -37.791 1.00 64.88 102 ARG A CA 1
ATOM 805 C C . ARG A 1 102 ? 40.325 9.933 -39.062 1.00 64.88 102 ARG A C 1
ATOM 807 O O . ARG A 1 102 ? 41.417 10.454 -39.250 1.00 64.88 102 ARG A O 1
ATOM 814 N N . ASP A 1 103 ? 39.281 10.086 -39.867 1.00 68.56 103 ASP A N 1
ATOM 815 C CA . ASP A 1 103 ? 39.319 10.875 -41.098 1.00 68.56 103 ASP A CA 1
ATOM 816 C C . ASP A 1 103 ? 39.588 12.356 -40.797 1.00 68.56 103 ASP A C 1
ATOM 818 O O . ASP A 1 103 ? 40.403 12.984 -41.467 1.00 68.56 103 ASP A O 1
ATOM 822 N N . TRP A 1 104 ? 38.993 12.891 -39.725 1.00 57.19 104 TRP A N 1
ATOM 823 C CA . TRP A 1 104 ? 39.275 14.245 -39.245 1.00 57.19 104 TRP A CA 1
ATOM 824 C C . TRP A 1 104 ? 40.737 14.408 -38.805 1.00 57.19 104 TRP A C 1
ATOM 826 O O . TRP A 1 104 ? 41.388 15.362 -39.213 1.00 57.19 104 TRP A O 1
ATOM 836 N N . THR A 1 105 ? 41.294 13.446 -38.059 1.00 61.00 105 THR A N 1
ATOM 837 C CA . THR A 1 105 ? 42.713 13.478 -37.646 1.00 61.00 105 THR A CA 1
ATOM 838 C C . THR A 1 105 ? 43.712 13.162 -38.766 1.00 61.00 105 THR A C 1
ATOM 840 O O . THR A 1 105 ? 44.898 13.440 -38.615 1.00 61.00 105 THR A O 1
ATOM 843 N N . ALA A 1 106 ? 43.262 12.540 -39.859 1.00 61.78 106 ALA A N 1
ATOM 844 C CA . ALA A 1 106 ? 44.090 12.181 -41.012 1.00 61.78 106 ALA A CA 1
ATOM 845 C C . ALA A 1 106 ? 44.059 13.246 -42.119 1.00 61.78 106 ALA A C 1
ATOM 847 O O . ALA A 1 106 ? 44.885 13.202 -43.033 1.00 61.78 106 ALA A O 1
ATOM 848 N N . SER A 1 107 ? 43.127 14.200 -42.049 1.00 52.97 107 SER A N 1
ATOM 849 C CA . SER A 1 107 ? 43.127 15.361 -42.930 1.00 52.97 107 SER A CA 1
ATOM 850 C C . SER A 1 107 ? 44.333 16.242 -42.589 1.00 52.97 107 SER A C 1
ATOM 852 O O . SER A 1 107 ? 44.480 16.633 -41.431 1.00 52.97 107 SER A O 1
ATOM 854 N N . PRO A 1 108 ? 45.203 16.584 -43.555 1.00 58.84 108 PRO A N 1
ATOM 855 C CA . PRO A 1 108 ? 46.284 17.521 -43.297 1.00 58.84 108 PRO A CA 1
ATOM 856 C C . PRO A 1 108 ? 45.666 18.872 -42.921 1.00 58.84 108 PRO A C 1
ATOM 858 O O . PRO A 1 108 ? 44.917 19.459 -43.702 1.00 58.84 108 PRO A O 1
ATOM 861 N N . GLU A 1 109 ? 45.936 19.330 -41.698 1.00 59.31 109 GLU A N 1
ATOM 862 C CA . GLU A 1 109 ? 45.537 20.650 -41.205 1.00 59.31 109 GLU A CA 1
ATOM 863 C C . GLU A 1 109 ? 45.990 21.713 -42.228 1.00 59.31 109 GLU A C 1
ATOM 865 O O . GLU A 1 109 ? 47.191 21.809 -42.502 1.00 59.31 109 GLU A O 1
ATOM 870 N N . PRO A 1 110 ? 45.086 22.534 -42.799 1.00 55.72 110 PRO A N 1
ATOM 871 C CA . PRO A 1 110 ? 45.439 23.512 -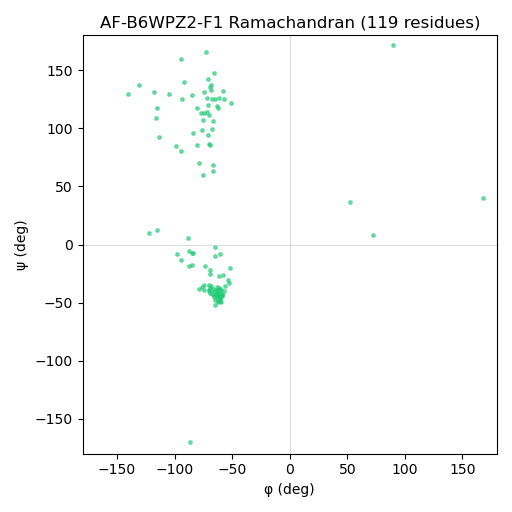43.834 1.00 55.72 110 PRO A CA 1
ATOM 872 C C . PRO A 1 110 ? 46.380 24.631 -43.345 1.00 55.72 110 PRO A C 1
ATOM 874 O O . PRO A 1 110 ? 46.781 25.481 -44.135 1.00 55.72 110 PRO A O 1
ATOM 877 N N . TRP A 1 111 ? 46.745 24.638 -42.059 1.00 58.59 111 TRP A N 1
ATOM 878 C CA . TRP A 1 111 ? 47.656 25.598 -41.433 1.00 58.59 111 TRP A CA 1
ATOM 879 C C . TRP A 1 111 ? 48.885 24.953 -40.765 1.00 58.59 111 TRP A C 1
ATOM 881 O O . TRP A 1 111 ? 49.627 25.654 -40.076 1.00 58.59 111 TRP A O 1
ATOM 891 N N . ALA A 1 112 ? 49.147 23.652 -40.962 1.00 54.81 112 ALA A N 1
ATOM 892 C CA . ALA A 1 112 ? 50.370 23.032 -40.443 1.00 54.81 112 ALA A CA 1
ATOM 893 C C . ALA A 1 112 ? 51.621 23.773 -40.983 1.00 54.81 112 ALA A C 1
ATOM 895 O O . ALA A 1 112 ? 51.750 23.942 -42.200 1.00 54.81 112 ALA A O 1
ATOM 896 N N . PRO A 1 113 ? 52.544 24.253 -40.125 1.00 46.56 113 PRO A N 1
ATOM 897 C CA . PRO A 1 113 ? 53.653 25.089 -40.570 1.00 46.56 113 PRO A CA 1
ATOM 898 C C . PRO A 1 113 ? 54.646 24.282 -41.418 1.00 46.56 113 PRO A C 1
ATOM 900 O O . PRO A 1 113 ? 55.077 23.198 -41.027 1.00 46.56 113 PRO A O 1
ATOM 903 N N . LEU A 1 114 ? 55.040 24.844 -42.568 1.00 52.72 114 LEU A N 1
ATOM 904 C CA . LEU A 1 114 ? 56.066 24.340 -43.493 1.00 52.72 114 LEU A CA 1
ATOM 905 C C . LEU A 1 114 ? 57.477 24.385 -42.868 1.00 52.72 114 LEU A C 1
ATOM 907 O O . LEU A 1 114 ? 58.355 25.108 -43.334 1.00 52.72 114 LEU A O 1
ATOM 911 N N . LEU A 1 115 ? 57.723 23.636 -41.796 1.00 53.12 115 LEU A N 1
ATOM 912 C CA . LEU A 1 115 ? 59.051 23.506 -41.194 1.00 53.12 115 LEU A CA 1
ATOM 913 C C . LEU A 1 115 ? 59.703 22.209 -41.666 1.00 53.12 115 LEU A C 1
ATOM 915 O O . LEU A 1 115 ? 59.625 21.180 -41.003 1.00 53.12 115 LEU A O 1
ATOM 919 N N . GLY A 1 116 ? 60.343 22.267 -42.835 1.00 52.31 116 GLY A N 1
ATOM 920 C CA . GLY A 1 116 ? 61.112 21.128 -43.332 1.00 52.31 116 GLY A CA 1
ATOM 921 C C . GLY A 1 116 ? 61.554 21.184 -44.790 1.00 52.31 116 GLY A C 1
ATOM 922 O O . GLY A 1 116 ? 61.506 20.158 -45.454 1.00 52.31 116 GLY A O 1
ATOM 923 N N . GLN A 1 117 ? 61.987 22.334 -45.311 1.00 47.03 117 GLN A N 1
ATOM 924 C CA . GLN A 1 117 ? 62.865 22.341 -46.488 1.00 47.03 117 GLN A CA 1
ATOM 925 C C . GLN A 1 117 ? 64.226 22.888 -46.063 1.00 47.03 117 GLN A C 1
ATOM 927 O O . GLN A 1 117 ? 64.443 24.097 -46.016 1.00 47.03 117 GLN A O 1
ATOM 932 N N . SER A 1 118 ? 65.130 21.984 -45.677 1.00 42.03 118 SER A N 1
ATOM 933 C CA . SER A 1 118 ? 66.542 22.312 -45.499 1.00 42.03 118 SER A CA 1
ATOM 934 C C . SER A 1 118 ? 67.154 22.565 -46.873 1.00 42.03 118 SER A C 1
ATOM 936 O O . SER A 1 118 ? 67.278 21.653 -47.689 1.00 42.03 118 SER A O 1
ATOM 938 N N . MET A 1 119 ? 67.514 23.820 -47.113 1.00 35.88 119 MET A N 1
ATOM 939 C CA . MET A 1 119 ? 68.280 24.279 -48.261 1.00 35.88 119 MET A CA 1
ATOM 940 C C . MET A 1 119 ? 69.696 23.691 -48.171 1.00 35.88 119 MET A C 1
ATOM 942 O O . MET A 1 119 ? 70.480 24.097 -47.318 1.00 35.88 119 MET A O 1
ATOM 946 N N . THR A 1 120 ? 70.007 22.701 -49.006 1.00 44.72 120 THR A N 1
ATOM 947 C CA . THR A 1 120 ? 71.389 22.282 -49.276 1.00 44.72 120 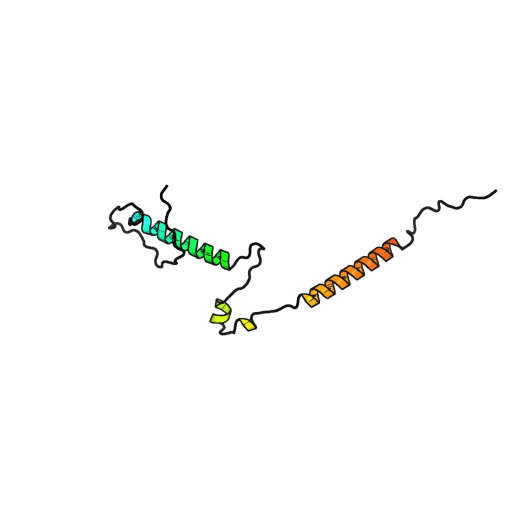THR A CA 1
ATOM 948 C C . THR A 1 120 ? 72.044 23.325 -50.173 1.00 44.72 120 THR A C 1
ATOM 950 O O . THR A 1 120 ? 71.631 23.482 -51.324 1.00 44.72 120 THR A O 1
ATOM 953 N N . LEU A 1 121 ? 73.037 24.029 -49.629 1.00 42.41 121 LEU A N 1
ATOM 954 C CA . LEU A 1 121 ? 74.120 24.662 -50.383 1.00 42.41 121 LEU A CA 1
ATOM 955 C C . LEU A 1 121 ? 75.376 23.807 -50.220 1.00 42.41 121 LEU A C 1
ATOM 957 O O . LEU A 1 121 ? 75.610 23.353 -49.076 1.00 42.41 121 LEU A O 1
#

Foldseek 3Di:
DDDQDEAQDQDPPQDDDDPPADQDDDNPHPVCSNVRNVRNPVVNVVVVCVVQDDPVRDGDCPPPPCCVVVVNDPVVVDPPPPCVVVVVVVVVVVVVVVVVVVVVVPPPDPPDDPPDDDDDD

Secondary structure (DSSP, 8-state):
-PPP-------SSPPPPPTTS----STT-HHHHHHHHHHHHHHHHHHHHHHHB-TTS-B----HHHHHHTT--GGGS-----HHHHHHHHHHHHHHHHHHHHHHHHSPPTT----------

Mean predicted aligned error: 18.67 Å

pLDDT: mean 70.81, std 17.1, range [35.88, 94.38]

Solvent-accessible surface area (backbone atoms only — not comparable to full-atom values): 7780 Å² total; per-residue (Å²): 133,88,78,81,89,74,52,67,44,85,68,80,77,76,71,74,88,55,94,86,55,70,96,34,71,64,97,84,12,65,75,38,49,46,59,49,50,52,48,8,34,49,46,31,52,50,51,52,48,59,72,45,45,47,99,83,74,51,68,59,86,77,44,71,59,56,27,63,75,68,72,41,63,63,80,78,74,60,79,78,73,65,60,63,61,58,49,53,52,50,52,51,51,55,52,50,54,53,49,54,51,49,53,59,72,67,48,80,64,94,75,67,77,91,82,78,79,82,82,84,127

Sequence (121 aa):
MDVLKESPIWVTPVYAIERTDPLMGGEFGINNVQARQLAWRTQYLRALLAMDHQPDGSHLLCEHHVARLAAIAESKLRLSVPTSRIRVEIDKLRSSCRALNRDWTASPEPWAPLLGQSMTL